Protein AF-A0A383EC21-F1 (afdb_monomer_lite)

Foldseek 3Di:
DPPDDADWDKDADPVGAIDTDRRDPCLVVCCVPPPVSVVVVVVVVCVRPVD

pLDDT: mean 93.23, std 10.0, range [53.5, 98.75]

Sequence (51 aa):
PDQGGAEIVHYQTASGGAVYSAGSITYPGSILVDEVVSKITANVIKHFTTV

Secondary structure (DSSP, 8-state):
--S-----EEEE-TTS-EEEE---TTHHHHTTT-HHHHHHHHHHHHHHH--

Structure (mmCIF, N/CA/C/O backbone):
data_AF-A0A383EC21-F1
#
_entry.id   AF-A0A383EC21-F1
#
loop_
_atom_site.group_PDB
_atom_site.id
_atom_site.type_symbol
_atom_site.label_atom_id
_atom_site.label_alt_id
_atom_site.label_comp_id
_atom_site.label_asym_id
_atom_site.label_entity_id
_atom_site.label_seq_id
_atom_site.pdbx_PDB_ins_code
_atom_site.Cartn_x
_atom_site.Cartn_y
_atom_site.Cartn_z
_atom_site.occupancy
_atom_site.B_iso_or_equiv
_atom_site.auth_seq_id
_atom_site.auth_comp_id
_atom_site.auth_asym_id
_atom_site.auth_atom_id
_atom_site.pdbx_PDB_model_num
ATOM 1 N N . PRO A 1 1 ? 24.322 -9.273 -2.616 1.00 56.97 1 PRO A N 1
ATOM 2 C CA . PRO A 1 1 ? 22.859 -9.389 -2.810 1.00 56.97 1 PRO A CA 1
ATOM 3 C C . PRO A 1 1 ? 22.296 -10.104 -1.592 1.00 56.97 1 PRO A C 1
ATOM 5 O O . PRO A 1 1 ? 22.308 -11.328 -1.517 1.00 56.97 1 PRO A O 1
ATOM 8 N N . ASP A 1 2 ? 21.915 -9.304 -0.603 1.00 69.81 2 ASP A N 1
ATOM 9 C CA . ASP A 1 2 ? 21.805 -9.749 0.788 1.00 69.81 2 ASP A CA 1
ATOM 10 C C . AS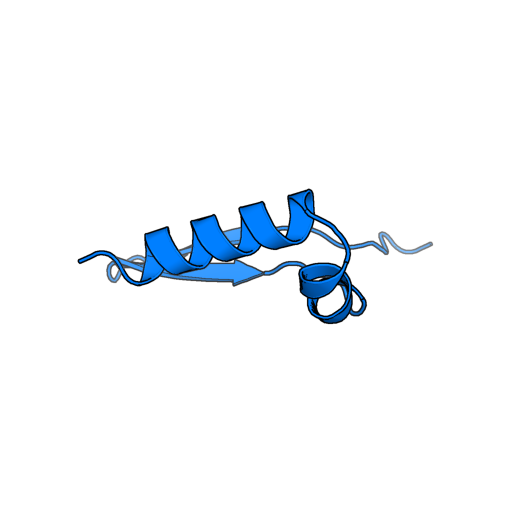P A 1 2 ? 20.325 -9.799 1.190 1.00 69.81 2 ASP A C 1
ATOM 12 O O . ASP A 1 2 ? 19.925 -9.253 2.210 1.00 69.81 2 ASP A O 1
ATOM 16 N N . GLN A 1 3 ? 19.494 -10.382 0.314 1.00 74.50 3 GLN A N 1
ATOM 17 C CA . GLN A 1 3 ? 18.025 -10.256 0.336 1.00 74.50 3 GLN A CA 1
ATOM 18 C C . GLN A 1 3 ? 17.522 -8.806 0.180 1.00 74.50 3 GLN A C 1
ATOM 20 O O . GLN A 1 3 ? 16.507 -8.416 0.746 1.00 74.50 3 GLN A O 1
ATOM 25 N N . GLY A 1 4 ? 18.240 -7.985 -0.593 1.00 75.31 4 GLY A N 1
ATOM 26 C CA . GLY A 1 4 ? 17.808 -6.625 -0.923 1.00 75.31 4 GLY A CA 1
ATOM 27 C C . GLY A 1 4 ? 16.626 -6.602 -1.901 1.00 75.31 4 GLY A C 1
ATOM 28 O O . GLY A 1 4 ? 16.547 -7.431 -2.805 1.00 75.31 4 GLY A O 1
ATOM 29 N N . GLY A 1 5 ? 15.733 -5.626 -1.743 1.00 84.00 5 GLY A N 1
ATOM 30 C CA . GLY A 1 5 ? 14.533 -5.447 -2.560 1.00 84.00 5 GLY A CA 1
ATOM 31 C C . GLY A 1 5 ? 13.541 -4.494 -1.892 1.00 84.00 5 GLY A C 1
ATOM 32 O O . GLY A 1 5 ? 13.840 -3.919 -0.847 1.00 84.00 5 GLY A O 1
ATOM 33 N N . ALA A 1 6 ? 12.370 -4.325 -2.505 1.00 91.94 6 ALA A N 1
ATOM 34 C CA . ALA A 1 6 ? 11.242 -3.609 -1.919 1.00 91.94 6 ALA A CA 1
ATOM 35 C C . ALA A 1 6 ? 10.081 -4.586 -1.717 1.00 91.94 6 ALA A C 1
ATOM 37 O O . ALA A 1 6 ? 9.745 -5.341 -2.630 1.00 91.94 6 ALA A O 1
ATOM 38 N N . GLU A 1 7 ? 9.454 -4.537 -0.545 1.00 94.56 7 GLU A N 1
ATOM 39 C CA . GLU A 1 7 ? 8.259 -5.317 -0.229 1.00 94.56 7 GLU A CA 1
ATOM 40 C C . GLU A 1 7 ? 7.107 -4.372 0.098 1.00 94.56 7 GLU A C 1
ATOM 42 O O . GLU A 1 7 ? 7.241 -3.468 0.927 1.00 94.56 7 GLU A O 1
ATOM 47 N N . ILE A 1 8 ? 5.967 -4.593 -0.557 1.00 96.56 8 ILE A N 1
ATOM 48 C CA . ILE A 1 8 ? 4.729 -3.901 -0.215 1.00 96.56 8 ILE A CA 1
ATOM 49 C C . ILE A 1 8 ? 4.047 -4.687 0.905 1.00 96.56 8 ILE A C 1
ATOM 51 O O . ILE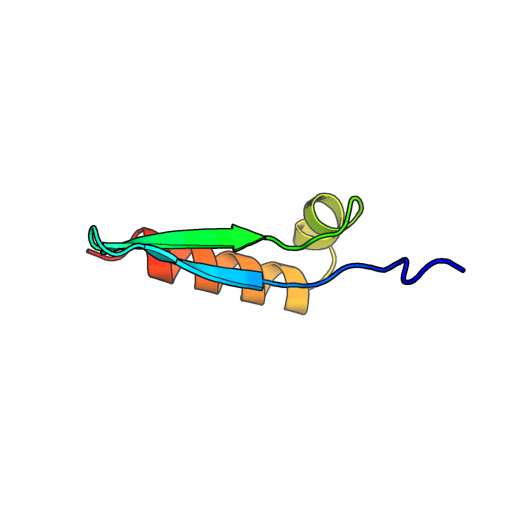 A 1 8 ? 3.672 -5.843 0.714 1.00 96.56 8 ILE A O 1
ATOM 55 N N . VAL A 1 9 ? 3.872 -4.053 2.064 1.00 97.56 9 VAL A N 1
ATOM 56 C CA . VAL A 1 9 ? 3.349 -4.681 3.285 1.00 97.56 9 VAL A CA 1
ATOM 57 C C . VAL A 1 9 ? 2.129 -3.918 3.792 1.00 97.56 9 VAL A C 1
ATOM 59 O O . VAL A 1 9 ? 2.121 -2.688 3.834 1.00 97.56 9 VAL A O 1
ATOM 62 N N . HIS A 1 10 ? 1.110 -4.658 4.229 1.00 97.44 10 HIS A N 1
ATOM 63 C CA . HIS A 1 10 ? -0.044 -4.134 4.953 1.00 97.44 10 HIS A CA 1
ATOM 64 C C . HIS A 1 10 ? -0.199 -4.884 6.279 1.00 97.44 10 HIS A C 1
ATOM 66 O O . HIS A 1 10 ? -0.181 -6.115 6.300 1.00 97.44 10 HIS A O 1
ATOM 72 N N . TYR A 1 11 ? -0.349 -4.148 7.377 1.00 97.44 11 TYR A N 1
ATOM 73 C CA . TYR A 1 11 ? -0.482 -4.704 8.721 1.00 97.44 11 TYR A CA 1
ATOM 74 C C . TYR A 1 11 ? -1.623 -4.024 9.476 1.00 97.44 11 TYR A C 1
ATOM 76 O O . TYR A 1 11 ? -1.657 -2.799 9.569 1.00 97.44 11 TYR A O 1
ATOM 84 N N . GLN A 1 12 ? -2.534 -4.814 10.043 1.00 97.00 12 GLN A N 1
ATOM 85 C CA . GLN A 1 12 ? -3.615 -4.332 10.905 1.00 97.00 12 GLN A CA 1
ATOM 86 C C . GLN A 1 12 ? -3.205 -4.441 12.375 1.00 97.00 12 GLN 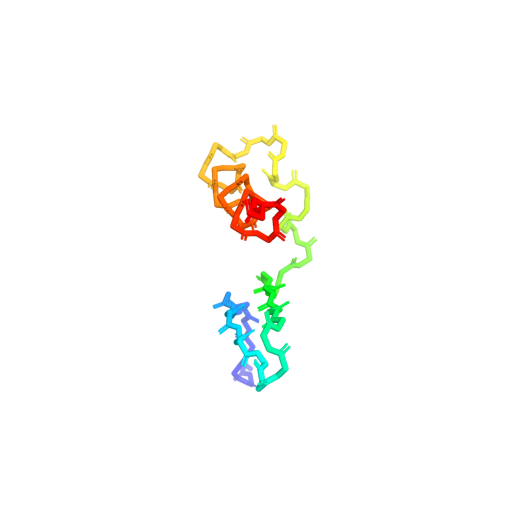A C 1
ATOM 88 O O . GLN A 1 12 ? -2.634 -5.445 12.799 1.00 97.00 12 GLN A O 1
ATOM 93 N N . THR A 1 13 ? -3.502 -3.411 13.165 1.00 96.38 13 THR A N 1
ATOM 94 C CA . THR A 1 13 ? -3.199 -3.384 14.597 1.00 96.38 13 THR A CA 1
ATOM 95 C C . THR A 1 13 ? -4.371 -3.920 15.413 1.00 96.38 13 THR A C 1
ATOM 97 O O . THR A 1 13 ? -5.535 -3.795 15.035 1.00 96.38 13 THR A O 1
ATOM 100 N N . ALA A 1 14 ? -4.075 -4.462 16.596 1.00 96.50 14 ALA A N 1
ATOM 101 C CA . ALA A 1 14 ? -5.100 -4.964 17.513 1.00 96.50 14 ALA A CA 1
ATOM 102 C C . ALA A 1 14 ? -6.088 -3.879 17.987 1.00 96.50 14 ALA A C 1
ATOM 104 O O . ALA A 1 14 ? -7.213 -4.192 18.359 1.00 96.50 14 ALA A O 1
ATOM 105 N N . SER A 1 15 ? -5.687 -2.604 17.960 1.00 96.12 15 SER A N 1
ATOM 106 C CA . SER A 1 15 ? -6.536 -1.463 18.320 1.00 96.12 15 SER A CA 1
ATOM 107 C C . SER A 1 15 ? -7.401 -0.947 17.161 1.00 96.12 15 SER A C 1
ATOM 109 O O . SER A 1 15 ? -7.969 0.135 17.277 1.00 96.12 15 SER A O 1
ATOM 111 N N . GLY A 1 16 ? -7.468 -1.673 16.038 1.00 92.88 16 GLY A N 1
ATOM 112 C CA . GLY A 1 16 ? -8.287 -1.316 14.873 1.00 92.88 16 GLY A CA 1
ATOM 113 C C . GLY A 1 16 ? -7.643 -0.322 13.900 1.00 92.88 16 GLY A C 1
ATOM 114 O O . GLY A 1 16 ? -8.319 0.161 12.999 1.00 92.88 16 GLY A O 1
ATOM 115 N N . GLY A 1 17 ? -6.354 -0.007 14.063 1.00 94.94 17 GLY A N 1
ATOM 116 C CA . GLY A 1 17 ? -5.586 0.783 13.098 1.00 94.94 17 GLY A CA 1
ATOM 117 C C . GLY A 1 17 ? -4.930 -0.090 12.026 1.00 94.94 17 GLY A C 1
ATOM 118 O O . GLY A 1 17 ? -5.000 -1.318 12.069 1.00 94.94 17 GLY A O 1
ATOM 119 N N . ALA A 1 18 ? -4.239 0.537 11.074 1.00 96.31 18 ALA A N 1
ATOM 120 C CA . ALA A 1 18 ? -3.475 -0.172 10.054 1.00 96.31 18 ALA A CA 1
ATOM 121 C C . ALA A 1 18 ? -2.257 0.634 9.573 1.00 96.31 18 ALA A C 1
ATOM 123 O O . ALA A 1 18 ? -2.219 1.860 9.681 1.00 96.31 18 ALA A O 1
ATOM 124 N N . VAL A 1 19 ? -1.261 -0.074 9.040 1.00 96.88 19 VAL A N 1
ATOM 125 C CA . VAL A 1 19 ? -0.052 0.474 8.416 1.00 96.88 19 VAL A CA 1
ATOM 126 C C . VAL A 1 19 ? 0.087 -0.116 7.017 1.00 96.88 19 VAL A C 1
ATOM 128 O O . VAL A 1 19 ? -0.035 -1.326 6.832 1.00 96.88 19 VAL A O 1
ATOM 131 N N . TYR A 1 20 ? 0.380 0.739 6.041 1.00 97.81 20 TYR A N 1
ATOM 132 C CA . TYR A 1 20 ? 0.773 0.357 4.687 1.00 97.81 20 TYR A CA 1
ATOM 133 C C . TYR A 1 20 ? 2.190 0.872 4.407 1.00 97.81 20 TYR A C 1
ATOM 135 O O . TYR A 1 20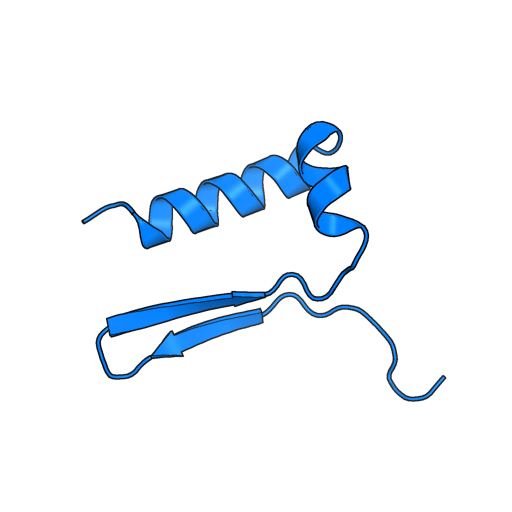 ? 2.479 2.042 4.662 1.00 97.81 20 TYR A O 1
ATOM 143 N N . SER A 1 21 ? 3.063 0.015 3.878 1.00 97.31 21 SER A N 1
ATOM 144 C CA . SER A 1 21 ? 4.442 0.346 3.505 1.00 97.31 21 SER A CA 1
ATOM 145 C C . SER A 1 21 ? 4.721 -0.109 2.080 1.00 97.31 21 SER A C 1
ATOM 147 O O . SER A 1 21 ? 4.497 -1.268 1.753 1.00 97.31 21 SER A O 1
ATOM 149 N N . ALA A 1 22 ? 5.224 0.794 1.236 1.00 96.50 22 ALA A N 1
ATOM 150 C CA . ALA A 1 22 ? 5.570 0.489 -0.152 1.00 96.50 22 ALA A CA 1
ATOM 151 C C . ALA A 1 22 ? 7.020 -0.002 -0.345 1.00 96.50 22 ALA A C 1
ATOM 153 O O . ALA A 1 22 ? 7.369 -0.471 -1.425 1.00 96.50 22 ALA A O 1
ATOM 154 N N . GLY A 1 23 ? 7.883 0.166 0.665 1.00 94.44 23 GLY A N 1
ATOM 155 C CA . GLY A 1 23 ? 9.252 -0.366 0.669 1.00 94.44 23 GLY A CA 1
ATOM 156 C C . GLY A 1 23 ? 10.218 0.184 -0.393 1.00 94.44 23 GLY A C 1
ATOM 157 O O . GLY A 1 23 ? 11.307 -0.360 -0.533 1.00 94.44 23 GLY A O 1
ATOM 158 N N . SER A 1 24 ? 9.864 1.234 -1.146 1.00 95.12 24 SER A N 1
ATOM 159 C CA . SER A 1 24 ? 10.674 1.750 -2.262 1.00 95.12 24 SER A CA 1
ATOM 160 C C . SER A 1 24 ? 10.804 3.274 -2.252 1.00 95.12 24 SER A C 1
ATOM 162 O O . SER A 1 24 ? 9.813 3.993 -2.118 1.00 95.12 24 SER A O 1
ATOM 164 N N . ILE A 1 25 ? 12.028 3.769 -2.471 1.00 95.69 25 ILE A N 1
ATOM 165 C CA . ILE A 1 25 ? 12.338 5.207 -2.530 1.00 95.69 25 ILE A CA 1
ATOM 166 C C . ILE A 1 25 ? 11.697 5.909 -3.734 1.00 95.69 25 ILE A C 1
ATOM 168 O O . ILE A 1 25 ? 11.364 7.087 -3.651 1.00 95.69 25 ILE A O 1
ATOM 172 N N . THR A 1 26 ? 11.500 5.202 -4.849 1.00 96.88 26 THR A N 1
ATOM 173 C CA . THR A 1 26 ? 10.920 5.788 -6.067 1.00 96.88 26 THR A CA 1
ATOM 174 C C . THR A 1 26 ? 9.395 5.776 -6.061 1.00 96.88 26 THR A C 1
ATOM 176 O O . THR A 1 26 ? 8.792 6.520 -6.832 1.00 96.88 26 THR A O 1
ATOM 179 N N . TYR A 1 27 ? 8.761 5.010 -5.161 1.00 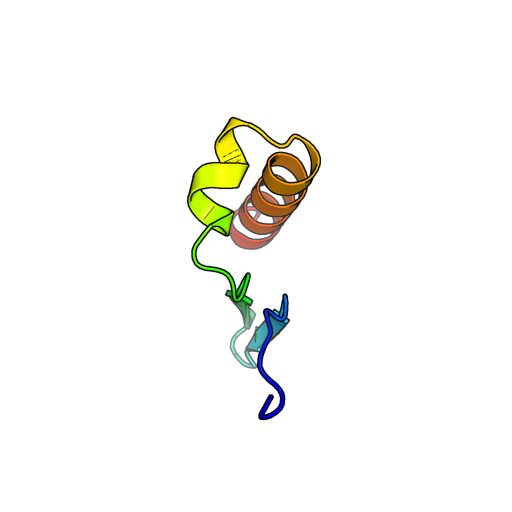98.00 27 TYR A N 1
ATOM 180 C CA . TYR A 1 27 ? 7.303 4.882 -5.098 1.00 98.00 27 TYR A CA 1
ATOM 181 C C . TYR A 1 27 ? 6.578 6.239 -5.016 1.00 98.00 27 TYR A C 1
ATOM 183 O O . TYR A 1 27 ? 5.664 6.445 -5.814 1.00 98.00 27 TYR A O 1
ATOM 191 N N . PRO A 1 28 ? 6.975 7.206 -4.155 1.00 97.19 28 PRO A N 1
ATOM 192 C CA . PRO A 1 28 ? 6.279 8.491 -4.074 1.00 97.19 28 PRO A CA 1
ATOM 193 C C . PRO A 1 28 ? 6.310 9.288 -5.383 1.00 97.19 28 PRO A C 1
ATOM 195 O O . PRO A 1 28 ? 5.313 9.906 -5.745 1.00 97.19 28 PRO A O 1
ATOM 198 N N . GLY A 1 29 ? 7.429 9.249 -6.115 1.00 98.38 29 GLY A N 1
ATOM 199 C CA . GLY A 1 29 ? 7.541 9.903 -7.421 1.00 98.38 29 GLY A CA 1
ATOM 200 C C . GLY A 1 29 ? 6.691 9.215 -8.491 1.00 98.38 29 GLY A C 1
ATOM 201 O O . GLY A 1 29 ? 6.068 9.886 -9.313 1.00 98.38 29 GLY A O 1
ATOM 202 N N . SER A 1 30 ? 6.603 7.883 -8.442 1.00 98.44 30 SER A N 1
ATOM 203 C CA . SER A 1 30 ? 5.798 7.086 -9.373 1.00 98.44 30 SER A CA 1
ATOM 204 C C . SER A 1 30 ? 4.290 7.314 -9.232 1.00 98.44 30 SER A C 1
ATOM 206 O O . SER A 1 30 ? 3.584 7.155 -10.221 1.00 98.44 30 SER A O 1
ATOM 208 N N . ILE A 1 31 ? 3.787 7.761 -8.071 1.00 98.38 31 ILE A N 1
ATOM 209 C CA . ILE A 1 31 ? 2.352 8.066 -7.869 1.00 98.38 31 ILE A CA 1
ATOM 210 C C . ILE A 1 31 ? 1.808 9.032 -8.931 1.00 98.38 31 ILE A C 1
ATOM 212 O O . ILE A 1 31 ? 0.629 8.955 -9.268 1.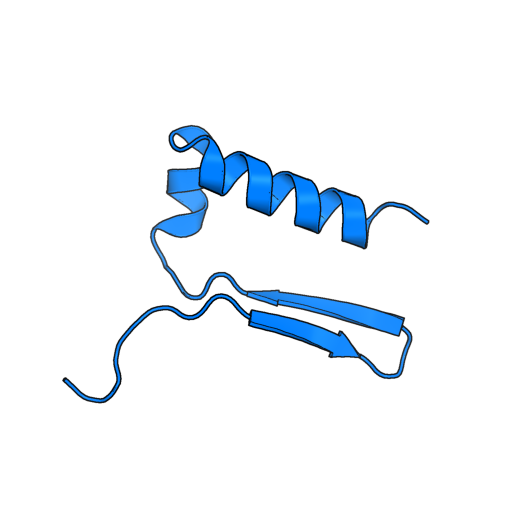00 98.38 31 ILE A O 1
ATOM 216 N N . LEU A 1 32 ? 2.636 9.944 -9.447 1.00 98.00 32 LEU A N 1
ATOM 217 C CA . LEU A 1 32 ? 2.203 10.984 -10.385 1.00 98.00 32 LEU A CA 1
ATOM 218 C C . LEU A 1 32 ? 2.205 10.540 -11.853 1.00 98.00 32 LEU A C 1
ATOM 220 O O . LEU A 1 32 ? 1.582 11.200 -12.681 1.00 98.00 32 LEU A O 1
ATOM 224 N N . VAL A 1 33 ? 2.938 9.477 -12.184 1.00 98.19 33 VAL A N 1
ATOM 225 C CA . VAL A 1 33 ? 3.246 9.102 -13.577 1.00 98.19 33 VAL A CA 1
ATOM 226 C C . VAL A 1 33 ? 2.906 7.651 -13.914 1.00 98.19 33 VAL A C 1
ATOM 228 O O . VAL A 1 33 ? 2.910 7.289 -15.087 1.00 98.19 33 VAL A O 1
ATOM 231 N N . ASP A 1 34 ? 2.600 6.828 -12.911 1.00 98.50 34 ASP A N 1
ATOM 232 C CA . ASP A 1 34 ? 2.204 5.430 -13.062 1.00 98.50 34 ASP A CA 1
ATOM 233 C C . ASP A 1 34 ? 0.788 5.222 -12.506 1.00 98.50 34 ASP A C 1
ATOM 235 O O . ASP A 1 34 ? 0.551 5.328 -11.301 1.00 98.50 34 ASP A O 1
ATOM 239 N N . GLU A 1 35 ? -0.154 4.894 -13.395 1.00 98.62 35 GLU A N 1
ATOM 240 C CA . GLU A 1 35 ? -1.573 4.722 -13.062 1.00 98.62 35 GLU A CA 1
ATOM 241 C C . GLU A 1 35 ? -1.817 3.616 -12.021 1.00 98.62 35 GLU A C 1
ATOM 243 O O . GLU A 1 35 ? -2.694 3.744 -11.158 1.00 98.62 35 GLU A O 1
ATOM 248 N N . VAL A 1 36 ? -1.043 2.529 -12.065 1.00 98.50 36 VAL A N 1
ATOM 249 C CA . VAL A 1 36 ? -1.194 1.405 -11.135 1.00 98.50 36 VAL A CA 1
ATOM 250 C C . VAL A 1 36 ? -0.778 1.841 -9.736 1.00 98.50 36 VAL A C 1
ATOM 252 O O . VAL A 1 36 ? -1.517 1.607 -8.773 1.00 98.50 36 VAL A O 1
ATOM 255 N N . VAL A 1 37 ? 0.353 2.540 -9.617 1.00 98.38 37 VAL A N 1
ATOM 256 C CA . VAL A 1 37 ? 0.831 3.093 -8.340 1.00 98.38 37 VAL A CA 1
ATOM 257 C C . VAL A 1 37 ? -0.151 4.132 -7.788 1.00 98.38 37 VAL A C 1
ATOM 259 O O . VAL A 1 37 ? -0.465 4.102 -6.588 1.00 98.38 37 VAL A O 1
ATOM 262 N N . SER A 1 38 ? -0.705 5.007 -8.639 1.00 98.62 38 SER A N 1
ATOM 263 C CA . SER A 1 38 ? -1.757 5.951 -8.229 1.00 98.62 38 SER A CA 1
ATOM 264 C C . SER A 1 38 ? -2.977 5.213 -7.671 1.00 98.62 38 SER A C 1
ATOM 266 O O . SER A 1 38 ? -3.488 5.567 -6.605 1.00 98.62 38 SER A O 1
ATOM 268 N N . LYS A 1 39 ? -3.436 4.161 -8.359 1.00 98.75 39 LYS A N 1
ATOM 269 C CA . LYS A 1 39 ? -4.630 3.392 -7.983 1.00 98.75 39 LYS A CA 1
ATOM 270 C C . LYS A 1 39 ? -4.447 2.638 -6.669 1.00 98.75 39 LYS A C 1
ATOM 272 O O . LYS A 1 39 ? -5.345 2.678 -5.828 1.00 98.75 39 LYS A O 1
ATOM 277 N N . ILE A 1 40 ? -3.296 1.994 -6.464 1.00 98.31 40 ILE A N 1
ATOM 278 C CA . ILE A 1 40 ? -2.970 1.327 -5.193 1.00 98.31 40 ILE A CA 1
ATOM 279 C C . ILE A 1 40 ? -3.006 2.348 -4.051 1.00 98.31 40 ILE A C 1
ATOM 281 O O . ILE A 1 40 ? -3.693 2.139 -3.052 1.00 98.31 40 ILE A O 1
ATOM 285 N N . THR A 1 41 ? -2.342 3.491 -4.233 1.00 98.31 41 THR A N 1
ATOM 286 C CA . THR A 1 41 ? -2.277 4.552 -3.219 1.00 98.31 41 THR A CA 1
ATOM 287 C C . THR A 1 41 ? -3.662 5.116 -2.895 1.00 98.31 41 THR A C 1
ATOM 289 O O . THR A 1 41 ? -4.020 5.248 -1.724 1.00 98.31 41 THR A O 1
ATOM 292 N N . ALA A 1 42 ? -4.485 5.380 -3.913 1.00 98.19 42 ALA A N 1
ATOM 293 C CA . ALA A 1 42 ? -5.854 5.854 -3.725 1.00 98.19 42 ALA A CA 1
ATOM 294 C C . ALA A 1 42 ? -6.723 4.840 -2.963 1.00 98.19 42 ALA A C 1
ATOM 296 O O . ALA A 1 42 ? -7.538 5.240 -2.132 1.00 98.19 42 ALA A O 1
ATOM 297 N N . ASN A 1 43 ? -6.550 3.541 -3.216 1.00 97.88 43 ASN A N 1
ATOM 298 C CA . ASN A 1 43 ? -7.281 2.492 -2.505 1.00 97.88 43 ASN A CA 1
ATOM 299 C C . ASN A 1 43 ? -6.884 2.417 -1.026 1.00 97.88 43 ASN A C 1
ATOM 301 O O . ASN A 1 43 ? -7.767 2.312 -0.179 1.00 97.88 43 ASN A O 1
ATOM 305 N N . VAL A 1 44 ? -5.589 2.524 -0.709 1.00 97.44 44 VAL A N 1
ATOM 306 C CA . VAL A 1 44 ? -5.099 2.546 0.681 1.00 97.44 44 VAL A CA 1
ATOM 307 C C . VAL A 1 44 ? -5.658 3.752 1.432 1.00 97.44 44 VAL A C 1
ATOM 309 O O . VAL A 1 44 ? -6.209 3.590 2.516 1.00 97.44 44 VAL A O 1
ATOM 312 N N . ILE A 1 45 ? -5.589 4.948 0.835 1.00 97.06 45 ILE A N 1
ATOM 313 C CA . ILE A 1 45 ? -6.134 6.166 1.452 1.00 97.06 45 ILE A CA 1
ATOM 314 C C . ILE A 1 45 ? -7.629 5.998 1.723 1.00 97.06 45 ILE A C 1
ATOM 316 O O . ILE A 1 45 ? -8.059 6.209 2.850 1.00 97.06 45 ILE A O 1
ATOM 320 N N . LYS A 1 46 ? -8.410 5.562 0.725 1.00 97.06 46 LYS A N 1
ATOM 321 C CA . LYS A 1 46 ? -9.852 5.321 0.897 1.00 97.06 46 LYS A CA 1
ATOM 322 C C . LYS A 1 46 ? -10.127 4.313 2.008 1.00 97.06 46 LYS A C 1
ATOM 324 O O . LYS A 1 46 ? -11.026 4.540 2.808 1.00 97.06 46 LYS A O 1
ATOM 329 N N . HIS A 1 47 ? -9.362 3.225 2.074 1.00 93.88 47 HIS A N 1
ATOM 330 C CA . HIS A 1 47 ? -9.525 2.219 3.119 1.00 93.88 47 HIS A CA 1
ATOM 331 C C . HIS A 1 47 ? -9.239 2.780 4.520 1.00 93.88 47 HIS A C 1
ATOM 333 O O . HIS A 1 47 ? -9.924 2.409 5.464 1.00 93.88 47 HIS A O 1
ATOM 339 N N . PHE A 1 48 ? -8.267 3.686 4.659 1.00 95.56 48 PHE A N 1
ATOM 340 C CA . PHE A 1 48 ? -7.890 4.261 5.955 1.00 95.56 48 PHE A CA 1
ATOM 341 C C . PHE A 1 48 ? -8.774 5.432 6.400 1.00 95.56 48 PHE A C 1
ATOM 343 O O . PHE A 1 48 ? -8.827 5.721 7.592 1.00 95.56 48 PHE A O 1
ATOM 350 N N . THR A 1 49 ? -9.437 6.130 5.473 1.00 93.75 49 THR A N 1
ATOM 351 C CA . THR A 1 49 ? -10.221 7.340 5.786 1.00 93.75 49 THR A CA 1
ATOM 352 C C . THR A 1 49 ? -11.730 7.152 5.725 1.00 93.75 49 THR A C 1
ATOM 354 O O . THR A 1 49 ? -12.458 8.019 6.207 1.00 93.75 49 THR A O 1
ATOM 357 N N . THR A 1 50 ? -12.218 6.059 5.140 1.00 78.88 50 THR A N 1
ATOM 358 C CA . THR A 1 50 ? -13.657 5.777 5.128 1.00 78.88 50 THR A CA 1
ATOM 359 C C . THR A 1 50 ? -14.038 5.146 6.466 1.00 78.88 50 THR A C 1
ATOM 361 O O . THR A 1 50 ? -13.740 3.976 6.701 1.00 78.88 50 THR A O 1
ATOM 364 N N . VAL A 1 51 ? -14.641 5.965 7.335 1.00 53.50 51 VAL A N 1
ATOM 365 C CA . VAL A 1 51 ? -15.309 5.573 8.590 1.00 53.50 51 VAL A CA 1
ATOM 366 C C . VAL A 1 51 ? -16.670 4.958 8.283 1.00 53.50 51 VAL A C 1
ATOM 368 O O . VAL A 1 51 ? -17.358 5.507 7.391 1.00 53.50 51 VAL A O 1
#

Organism: NCBI:txid408172

Radius of gyration: 12.9 Å; chains: 1; bounding box: 38×21×32 Å